Protein AF-A0A7X3BXW8-F1 (afdb_monomer_lite)

pLDDT: mean 79.14, std 17.48, range [38.62, 98.12]

Sequence (138 aa):
MNVQYDFKKIQYFTSSLVIFLAILFLCAPINSLRADSTTEPQTTLHKTITPISGQEDQYELSLDITSKLGTETQSEPLDVVLVADFSGSMEERDVWSYSSRRYISRIEALKHTLKGVNGRQGLIDTILSNSQNRLSIV

Radius of gyration: 32.97 Å; chains: 1; bounding box: 81×48×95 Å

Secondary structure (DSSP, 8-state):
------HHHHHHHHHHHHHHHHHHHHHS--------------EEEEEEEEE-TT-TT-EEEEEEEEE----TT-SS--EEEE-----GGGG---EEETTTTEEE-HHHHHHHHHH-STT---HHHHHHTSTT-EEEE-

Structure (mmCIF, N/CA/C/O backbone):
data_AF-A0A7X3BXW8-F1
#
_entry.id   AF-A0A7X3BXW8-F1
#
loop_
_atom_site.group_PDB
_atom_site.id
_atom_site.type_symbol
_atom_site.label_atom_id
_atom_site.label_alt_id
_atom_site.label_comp_id
_atom_site.label_asym_id
_atom_site.label_entity_id
_atom_site.label_seq_id
_atom_site.pdbx_PDB_ins_code
_atom_site.Cartn_x
_atom_site.Cartn_y
_atom_site.Cartn_z
_atom_site.occupancy
_atom_site.B_iso_or_equiv
_atom_site.auth_seq_id
_atom_site.auth_comp_id
_atom_site.auth_asym_id
_atom_site.auth_atom_id
_atom_site.pdbx_PDB_model_num
ATOM 1 N N . MET A 1 1 ? -58.807 41.028 -48.363 1.00 38.62 1 MET A N 1
ATOM 2 C CA . MET A 1 1 ? -58.682 39.556 -48.454 1.00 38.62 1 MET A CA 1
ATOM 3 C C . MET A 1 1 ? -58.761 39.011 -47.036 1.00 38.62 1 MET A C 1
ATOM 5 O O . MET A 1 1 ? -57.845 39.252 -46.264 1.00 38.62 1 MET A O 1
ATOM 9 N N . ASN A 1 2 ? -59.900 38.426 -46.654 1.00 40.53 2 ASN A N 1
ATOM 10 C CA . ASN A 1 2 ? -60.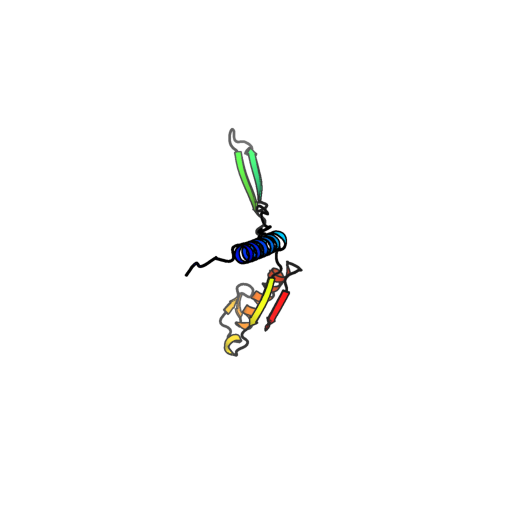145 37.955 -45.287 1.00 40.53 2 ASN A CA 1
ATOM 11 C C . ASN A 1 2 ? -59.346 36.673 -45.041 1.00 40.53 2 ASN A C 1
ATOM 13 O O . ASN A 1 2 ? -59.672 35.624 -45.594 1.00 40.53 2 ASN A O 1
ATOM 17 N N . VAL A 1 3 ? -58.299 36.764 -44.222 1.00 51.66 3 VAL A N 1
ATOM 18 C CA . VAL A 1 3 ? -57.568 35.597 -43.725 1.00 51.66 3 VAL A CA 1
ATOM 19 C C . VAL A 1 3 ? -58.425 34.980 -42.623 1.00 51.66 3 VAL A C 1
ATOM 21 O O . VAL A 1 3 ? -58.291 35.319 -41.449 1.00 51.66 3 VAL A O 1
ATOM 24 N N . GLN A 1 4 ? -59.358 34.104 -43.003 1.00 49.41 4 GLN A N 1
ATOM 25 C CA . GLN A 1 4 ? -59.916 33.146 -42.055 1.00 49.41 4 GLN A CA 1
ATOM 26 C C . GLN A 1 4 ? -58.781 32.200 -41.669 1.00 49.41 4 GLN A C 1
ATOM 28 O O . GLN A 1 4 ? -58.511 31.210 -42.346 1.00 49.41 4 GLN A O 1
ATOM 33 N N . TYR A 1 5 ? -58.064 32.561 -40.605 1.00 54.34 5 TYR A N 1
ATOM 34 C CA . TYR A 1 5 ? -57.176 31.644 -39.914 1.00 54.34 5 TYR A CA 1
ATOM 35 C C . TYR A 1 5 ? -57.998 30.413 -39.537 1.00 54.34 5 TYR A C 1
ATOM 37 O O . TYR A 1 5 ? -59.023 30.520 -38.866 1.00 54.34 5 TYR A O 1
ATOM 45 N N . ASP A 1 6 ? -57.574 29.250 -40.023 1.00 58.88 6 ASP A N 1
ATOM 46 C CA . ASP A 1 6 ? -58.204 27.967 -39.734 1.00 58.88 6 ASP A CA 1
ATOM 47 C C . ASP A 1 6 ? -57.901 27.600 -38.272 1.00 58.88 6 ASP A C 1
ATOM 49 O O . ASP A 1 6 ? -56.987 26.832 -37.960 1.00 58.88 6 ASP A O 1
ATOM 53 N N . PHE A 1 7 ? -58.639 28.229 -37.350 1.00 54.19 7 PHE A N 1
ATOM 54 C CA . PHE A 1 7 ? -58.529 28.036 -35.902 1.00 54.19 7 PHE A CA 1
ATOM 55 C C . PHE A 1 7 ? -58.618 26.555 -35.524 1.00 54.19 7 PHE A C 1
ATOM 57 O O . PHE A 1 7 ? -58.000 26.129 -34.551 1.00 54.19 7 PHE A O 1
ATOM 64 N N . LYS A 1 8 ? -59.313 25.750 -36.337 1.00 57.59 8 LYS A N 1
ATOM 65 C CA . LYS A 1 8 ? -59.464 24.310 -36.142 1.00 57.59 8 LYS A CA 1
ATOM 66 C C . LYS A 1 8 ? -58.138 23.565 -36.325 1.00 57.59 8 LYS A C 1
ATOM 68 O O . LYS A 1 8 ? -57.844 22.668 -35.539 1.00 57.59 8 LYS A O 1
ATOM 73 N N . LYS A 1 9 ? -57.302 23.968 -37.293 1.00 55.25 9 LYS A N 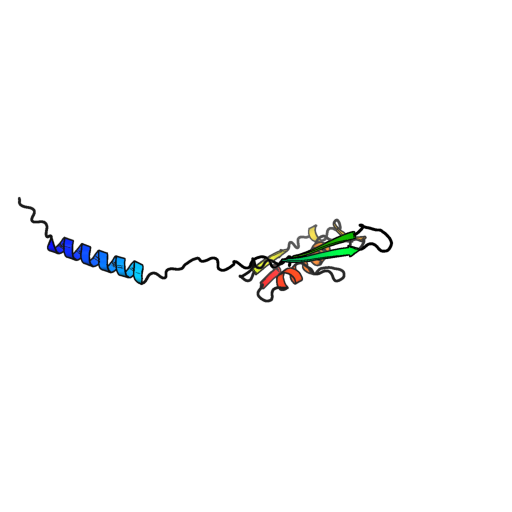1
ATOM 74 C CA . LYS A 1 9 ? -55.948 23.410 -37.488 1.00 55.25 9 LYS A CA 1
ATOM 75 C C . LYS A 1 9 ? -54.987 23.793 -36.369 1.00 55.25 9 LYS A C 1
ATOM 77 O O . LYS A 1 9 ? -54.237 22.936 -35.912 1.00 55.25 9 LYS A O 1
ATOM 82 N N . ILE A 1 10 ? -55.028 25.046 -35.911 1.00 59.00 10 ILE A N 1
ATOM 83 C CA . ILE A 1 10 ? -54.182 25.515 -34.801 1.00 59.00 10 ILE A CA 1
ATOM 84 C C . ILE A 1 10 ? -54.567 24.787 -33.509 1.00 59.00 10 ILE A C 1
ATOM 86 O O . ILE A 1 10 ? -53.689 24.309 -32.801 1.00 59.00 10 ILE A O 1
ATOM 90 N N . GLN A 1 11 ? -55.866 24.623 -33.248 1.00 58.75 11 GLN A N 1
ATOM 91 C CA . GLN A 1 11 ? -56.377 23.906 -32.079 1.00 58.75 11 GLN A CA 1
ATOM 92 C C . GLN A 1 11 ? -56.013 22.412 -32.091 1.00 58.75 11 GLN A C 1
ATOM 94 O O . GLN A 1 11 ? -55.701 21.846 -31.045 1.00 58.75 11 GLN A O 1
ATOM 99 N N . TYR A 1 12 ? -56.000 21.769 -33.264 1.00 59.75 12 TYR A N 1
ATOM 100 C CA . TYR A 1 12 ? -55.559 20.376 -33.392 1.00 59.75 12 TYR A CA 1
ATOM 101 C C . TYR A 1 12 ? -54.047 20.233 -33.162 1.00 59.75 12 TYR A C 1
ATOM 103 O O . TYR A 1 12 ? -53.606 19.311 -32.475 1.00 59.75 12 TYR A O 1
ATOM 111 N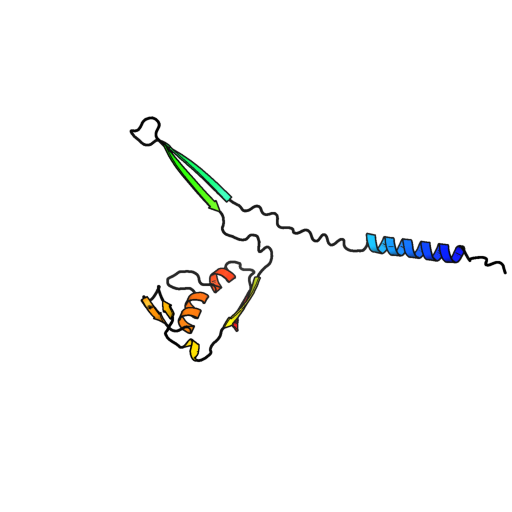 N . PHE A 1 13 ? -53.250 21.173 -33.684 1.00 60.06 13 PHE A N 1
ATOM 112 C CA . PHE A 1 13 ? -51.800 21.190 -33.483 1.00 60.06 13 PHE A CA 1
ATOM 113 C C . PHE A 1 13 ? -51.420 21.442 -32.023 1.00 60.06 13 PHE A C 1
ATOM 115 O O . PHE A 1 13 ? -50.567 20.739 -31.486 1.00 60.06 13 PHE A O 1
ATOM 122 N N . THR A 1 14 ? -52.067 22.403 -31.357 1.00 61.00 14 THR A N 1
ATOM 123 C CA . THR A 1 14 ? -51.802 22.686 -29.941 1.00 61.00 14 THR A CA 1
ATOM 124 C C . THR A 1 14 ? -52.262 21.539 -29.050 1.00 61.00 14 THR A C 1
ATOM 126 O O . THR A 1 14 ? -51.535 21.165 -28.135 1.00 61.00 14 THR A O 1
ATOM 129 N N . SER A 1 15 ? -53.404 20.911 -29.349 1.00 67.31 15 SER A N 1
ATOM 130 C CA . SER A 1 15 ? -53.870 19.728 -28.617 1.00 67.31 15 SER A CA 1
ATOM 131 C C . SER A 1 15 ? -52.905 18.547 -28.764 1.00 67.31 15 SER A C 1
ATOM 133 O O . SER A 1 15 ? -52.524 17.945 -27.760 1.00 67.31 15 SER A O 1
ATOM 135 N N . SER A 1 16 ? -52.434 18.267 -29.984 1.00 68.25 16 SER A N 1
ATOM 136 C CA . SER A 1 16 ? -51.462 17.197 -30.229 1.00 68.25 16 SER A CA 1
ATOM 137 C C . SER A 1 16 ? -50.113 17.474 -29.561 1.00 68.25 16 SER A C 1
ATOM 139 O O . SER A 1 16 ? -49.499 16.549 -29.033 1.00 68.25 16 SER A O 1
ATOM 141 N N . LEU A 1 17 ? -49.657 18.731 -29.555 1.00 75.81 17 LEU A N 1
ATOM 142 C CA . LEU A 1 17 ? -48.412 19.130 -28.898 1.00 75.81 17 LEU A CA 1
ATOM 143 C C . LEU A 1 17 ? -48.507 18.967 -27.376 1.00 75.81 17 LEU A C 1
ATOM 145 O O . LEU A 1 17 ? -47.586 18.435 -26.766 1.00 75.81 17 LEU A O 1
ATOM 149 N N . VAL A 1 18 ? -49.623 19.378 -26.764 1.00 76.81 18 VAL A N 1
ATOM 150 C CA . VAL A 1 18 ? -49.841 19.267 -25.311 1.00 76.81 18 VAL A CA 1
ATOM 151 C C . VAL A 1 18 ? -49.874 17.807 -24.868 1.00 76.81 18 VAL A C 1
ATOM 153 O O . VAL A 1 18 ? -49.255 17.463 -23.864 1.00 76.81 18 VAL A O 1
ATOM 156 N N . ILE A 1 19 ? -50.538 16.938 -25.634 1.00 77.81 19 ILE A N 1
ATOM 157 C CA . ILE A 1 19 ? -50.575 15.497 -25.350 1.00 77.81 19 ILE A CA 1
ATOM 158 C C . ILE A 1 19 ? -49.170 14.897 -25.467 1.00 77.81 19 ILE A C 1
ATOM 160 O O . ILE A 1 19 ? -48.746 14.149 -24.590 1.00 77.81 19 ILE A O 1
ATOM 164 N N . PHE A 1 20 ? -48.420 15.263 -26.508 1.00 75.94 20 PHE A N 1
ATOM 165 C CA . PHE A 1 20 ? -47.055 14.775 -26.698 1.00 75.94 20 PHE A CA 1
ATOM 166 C C . PHE A 1 20 ? -46.110 15.246 -25.581 1.00 75.94 20 PHE A C 1
ATOM 168 O O . PHE A 1 20 ? -45.315 14.460 -25.066 1.00 75.94 20 PHE A O 1
ATOM 175 N N . LEU A 1 21 ? -46.241 16.503 -25.146 1.00 75.50 21 LEU A N 1
ATOM 176 C CA . LEU A 1 21 ? -45.470 17.056 -24.032 1.00 75.50 21 LEU A CA 1
ATOM 177 C C . LEU A 1 21 ? -45.825 16.366 -22.705 1.00 75.50 21 LEU A C 1
ATOM 179 O O . LEU A 1 21 ? -44.935 16.046 -21.922 1.00 75.50 21 LEU A O 1
ATOM 183 N N . ALA A 1 22 ? -47.110 16.087 -22.466 1.00 75.56 22 ALA A N 1
ATOM 184 C CA . ALA A 1 22 ? -47.565 15.376 -21.273 1.00 75.56 22 ALA A CA 1
ATOM 185 C C . ALA A 1 22 ? -47.019 13.940 -21.216 1.00 75.56 22 ALA A C 1
ATOM 187 O O . ALA A 1 22 ? -46.576 13.502 -20.157 1.00 75.56 22 ALA A O 1
ATOM 188 N N . ILE A 1 23 ? -46.983 13.234 -22.352 1.00 75.69 23 ILE A N 1
ATOM 189 C CA . ILE A 1 23 ? -46.380 11.895 -22.448 1.00 75.69 23 ILE A CA 1
ATOM 190 C C . ILE A 1 23 ? -44.872 11.963 -22.178 1.00 75.69 23 ILE A C 1
ATOM 192 O O . ILE A 1 23 ? -44.356 11.124 -21.449 1.00 75.69 23 ILE A O 1
ATOM 196 N N . LEU A 1 24 ? -44.165 12.978 -22.685 1.00 68.31 24 LEU A N 1
ATOM 197 C CA . LEU A 1 24 ? -42.743 13.174 -22.382 1.00 68.31 24 LEU A CA 1
ATOM 198 C C . LEU A 1 24 ? -42.488 13.378 -20.881 1.00 68.31 24 LEU A C 1
ATOM 200 O O . LEU A 1 24 ? -41.547 12.794 -20.361 1.00 68.31 24 LEU A O 1
ATOM 204 N N . PHE A 1 25 ? -43.327 14.132 -20.166 1.00 63.25 25 PHE A N 1
ATOM 205 C CA . PHE A 1 25 ? -43.168 14.319 -18.715 1.00 63.25 25 PHE A CA 1
ATOM 206 C C . PHE A 1 25 ? -43.609 13.108 -17.875 1.00 63.25 25 PHE A C 1
ATOM 208 O O . PHE A 1 25 ? -43.045 12.886 -16.807 1.00 63.25 25 PHE A O 1
ATOM 215 N N . LEU A 1 26 ? -44.594 12.327 -18.334 1.00 64.94 26 LEU A N 1
ATOM 216 C CA . LEU A 1 26 ? -45.100 11.143 -17.621 1.00 64.94 26 LEU A CA 1
ATOM 217 C C . LEU A 1 26 ? -44.290 9.868 -17.902 1.00 64.94 26 LEU A C 1
ATOM 219 O O . LEU A 1 26 ? -44.247 8.980 -17.054 1.00 64.94 26 LEU A O 1
ATOM 223 N N . CYS A 1 27 ? -43.674 9.760 -19.082 1.00 59.41 27 CYS A N 1
ATOM 224 C CA . CYS A 1 27 ? -42.921 8.580 -19.515 1.00 59.41 27 CYS A CA 1
ATOM 225 C C . CYS A 1 27 ? -41.406 8.795 -19.549 1.00 59.41 27 CYS A C 1
ATOM 227 O O . CYS A 1 27 ? -40.677 7.822 -19.746 1.00 59.41 27 CYS A O 1
ATOM 229 N N . ALA A 1 28 ? -40.905 10.022 -19.360 1.00 59.97 28 ALA A N 1
ATOM 230 C CA . ALA A 1 28 ? -39.484 10.194 -19.099 1.00 59.97 28 ALA A CA 1
ATOM 231 C C . ALA A 1 28 ? -39.164 9.544 -17.747 1.00 59.97 28 ALA A C 1
ATOM 233 O O . ALA A 1 28 ? -39.786 9.901 -16.742 1.00 59.97 28 ALA A O 1
ATOM 234 N N . PRO A 1 29 ? -38.203 8.607 -17.683 1.00 58.00 29 PRO A N 1
ATOM 235 C CA . PRO A 1 29 ? -37.693 8.161 -16.404 1.00 58.00 29 PRO A CA 1
ATOM 236 C C . PRO A 1 29 ? -37.112 9.394 -15.716 1.00 58.00 29 PRO A C 1
ATOM 238 O O . PRO A 1 29 ? -36.135 9.984 -16.186 1.00 58.00 29 PRO A O 1
ATOM 241 N N . ILE A 1 30 ? -37.743 9.822 -14.623 1.00 59.88 30 ILE A N 1
ATOM 242 C CA . ILE A 1 30 ? -37.156 10.803 -13.718 1.00 59.88 30 ILE A CA 1
ATOM 243 C C . ILE A 1 30 ? -36.002 10.066 -13.047 1.00 59.88 30 ILE A C 1
ATOM 245 O O . ILE A 1 30 ? -36.142 9.513 -11.958 1.00 59.88 30 ILE A O 1
ATOM 249 N N . ASN A 1 31 ? -34.865 9.996 -13.736 1.00 47.97 31 ASN A N 1
ATOM 250 C CA . ASN A 1 31 ? -33.616 9.565 -13.144 1.00 47.97 31 ASN A CA 1
ATOM 251 C C . ASN A 1 31 ? -33.243 10.658 -12.147 1.00 47.97 31 ASN A C 1
ATOM 253 O O . ASN A 1 31 ? -32.583 11.643 -12.478 1.00 47.97 31 ASN A O 1
ATOM 257 N N . SER A 1 32 ? -33.744 10.519 -10.923 1.00 50.91 32 SER A N 1
ATOM 258 C CA . SER A 1 32 ? -33.177 11.209 -9.785 1.00 50.91 32 SER A CA 1
ATOM 259 C C . SER A 1 32 ? -31.735 10.728 -9.701 1.00 50.91 32 SER A C 1
ATOM 261 O O . SER A 1 32 ? -31.476 9.599 -9.296 1.00 50.91 32 SER A O 1
ATOM 263 N N . LEU A 1 33 ? -30.791 11.566 -10.131 1.00 48.78 33 LEU A N 1
ATOM 264 C CA . LEU A 1 33 ? -29.391 11.427 -9.746 1.00 48.78 33 LEU A CA 1
ATOM 265 C C . LEU A 1 33 ? -29.311 11.780 -8.260 1.00 48.78 33 LEU A C 1
ATOM 267 O O . LEU A 1 33 ? -28.861 12.856 -7.869 1.00 48.78 33 LEU A O 1
ATOM 271 N N . ARG A 1 34 ? -29.861 10.901 -7.425 1.00 51.09 34 ARG A N 1
ATOM 272 C CA . ARG A 1 34 ? -29.658 10.937 -5.991 1.00 51.09 34 ARG A CA 1
ATOM 273 C C . ARG A 1 34 ? -28.306 10.286 -5.763 1.00 51.09 34 ARG A C 1
ATOM 275 O O . ARG A 1 34 ? -28.124 9.114 -6.067 1.00 51.09 34 ARG A O 1
ATOM 282 N N . ALA A 1 35 ? -27.352 11.065 -5.272 1.00 47.53 35 ALA A N 1
ATOM 283 C CA . ALA A 1 35 ? -26.159 10.503 -4.668 1.00 47.53 35 ALA A CA 1
ATOM 284 C C . ALA A 1 35 ? -26.604 9.761 -3.398 1.00 47.53 35 ALA A C 1
ATOM 286 O O . ALA A 1 35 ? -26.768 10.369 -2.340 1.00 47.53 35 ALA A O 1
ATOM 287 N N . ASP A 1 36 ? -26.890 8.466 -3.520 1.00 54.78 36 ASP A N 1
ATOM 288 C CA . ASP A 1 36 ? -27.113 7.578 -2.380 1.00 54.78 36 ASP A CA 1
ATOM 289 C C . ASP A 1 36 ? -25.756 7.253 -1.746 1.00 54.78 36 ASP A C 1
ATOM 291 O O . ASP A 1 36 ? -25.176 6.193 -1.950 1.00 54.78 36 ASP A O 1
ATOM 295 N N . SER A 1 37 ? -25.210 8.202 -0.990 1.00 52.44 37 SER A N 1
ATOM 296 C CA . SER A 1 37 ? -24.135 7.913 -0.038 1.00 52.44 37 SER A CA 1
ATOM 297 C C . SER A 1 37 ? -24.089 8.996 1.035 1.00 52.44 37 SER A C 1
ATOM 299 O O . SER A 1 37 ? -23.263 9.908 1.006 1.00 52.44 37 SER A O 1
ATOM 301 N N . THR A 1 38 ? -25.005 8.916 1.995 1.00 54.50 38 THR A N 1
ATOM 302 C CA . THR A 1 38 ? -24.875 9.614 3.280 1.00 54.50 38 THR A CA 1
ATOM 303 C C . THR A 1 38 ? -24.543 8.608 4.377 1.00 54.50 38 THR A C 1
ATOM 305 O O . THR A 1 38 ? -25.218 8.574 5.406 1.00 54.50 38 THR A O 1
ATOM 308 N N . THR A 1 39 ? -23.547 7.743 4.173 1.00 57.34 39 THR A N 1
ATOM 309 C CA . THR A 1 39 ? -22.954 7.042 5.311 1.00 57.34 39 THR A CA 1
ATOM 310 C C . THR A 1 39 ? -22.068 8.029 6.051 1.00 57.34 39 THR A C 1
ATOM 312 O O . THR A 1 39 ? -20.978 8.392 5.615 1.00 57.34 39 THR A O 1
ATOM 315 N N . GLU A 1 40 ? -22.600 8.547 7.159 1.00 57.25 40 GLU A N 1
ATOM 316 C CA . GLU A 1 40 ? -21.819 9.361 8.079 1.00 57.25 40 GLU A CA 1
ATOM 317 C C . GLU A 1 40 ? -20.594 8.556 8.539 1.00 57.25 40 GLU A C 1
ATOM 319 O O . GLU A 1 40 ? -20.718 7.364 8.845 1.00 57.25 40 GLU A O 1
ATOM 324 N N . PRO A 1 41 ? -19.402 9.173 8.580 1.00 55.56 41 PRO A N 1
ATOM 325 C CA . PRO A 1 41 ? -18.185 8.476 8.961 1.00 55.56 41 PRO A CA 1
ATOM 326 C C . PRO A 1 41 ? -18.344 7.892 10.366 1.00 55.56 41 PRO A C 1
ATOM 328 O O . PRO A 1 41 ? -18.485 8.623 11.349 1.00 55.56 41 PRO A O 1
ATOM 331 N N . GLN A 1 42 ? -18.307 6.561 10.470 1.00 60.12 42 GLN A N 1
ATOM 332 C CA . GLN A 1 42 ? -18.399 5.888 11.759 1.00 60.12 42 GLN A CA 1
ATOM 333 C C . GLN A 1 42 ? -17.147 6.186 12.584 1.00 60.12 42 GLN A C 1
ATOM 335 O O . GLN A 1 42 ? -16.074 5.618 12.367 1.00 60.12 42 GLN A O 1
ATOM 340 N N . THR A 1 43 ? -17.310 7.097 13.538 1.00 66.88 43 THR A N 1
ATOM 341 C CA . THR A 1 43 ? -16.278 7.491 14.491 1.00 66.88 43 THR A CA 1
ATOM 342 C C . THR A 1 43 ? -16.702 7.006 15.864 1.00 66.88 43 THR A C 1
ATOM 344 O O . THR A 1 43 ? -17.769 7.373 16.355 1.00 66.88 43 THR A O 1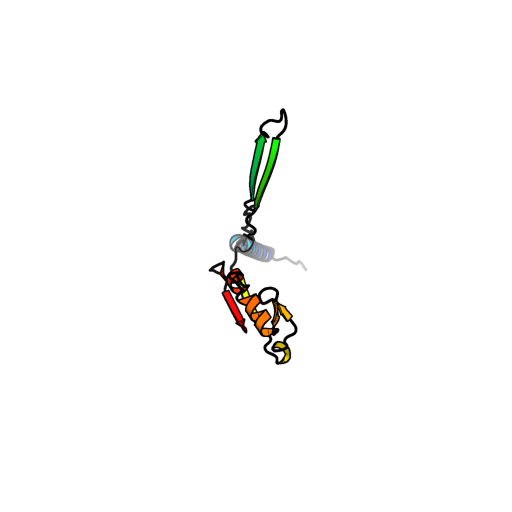
ATOM 347 N N . THR A 1 44 ? -15.879 6.181 16.501 1.00 79.94 44 THR A N 1
ATOM 348 C CA . THR A 1 44 ? -16.085 5.803 17.900 1.00 79.94 44 THR A CA 1
ATOM 349 C C . THR A 1 44 ? -15.200 6.676 18.777 1.00 79.94 44 THR A C 1
ATOM 351 O O . THR A 1 44 ? -13.979 6.704 18.610 1.00 79.94 44 THR A O 1
ATOM 354 N N . LEU A 1 45 ? -15.839 7.390 19.699 1.00 85.00 45 LEU A N 1
ATOM 355 C CA . LEU A 1 45 ? -15.211 8.245 20.699 1.00 85.00 45 LEU A CA 1
ATOM 356 C C . LEU A 1 45 ? -15.283 7.545 22.054 1.00 85.00 45 LEU A C 1
ATOM 358 O O . LEU A 1 45 ? -16.376 7.217 22.518 1.00 85.00 45 LEU A O 1
ATOM 362 N N . HIS A 1 46 ? -14.137 7.347 22.696 1.00 88.12 46 HIS A N 1
ATOM 363 C CA . HIS A 1 46 ? -14.069 6.852 24.065 1.00 88.12 46 HIS A CA 1
ATOM 364 C C . HIS A 1 46 ? -13.316 7.860 24.928 1.00 88.12 46 HIS A C 1
ATOM 366 O O . HIS A 1 46 ? -12.193 8.243 24.619 1.00 88.12 46 HIS A O 1
ATOM 372 N N . LYS A 1 47 ? -13.964 8.341 25.989 1.00 92.56 47 LYS A N 1
ATOM 373 C CA . LYS A 1 47 ? -13.396 9.318 26.915 1.00 92.56 47 LYS A CA 1
ATOM 374 C C . LYS A 1 47 ? -13.400 8.720 28.311 1.00 92.56 47 LYS A C 1
ATOM 376 O O . LYS A 1 47 ? -14.465 8.349 28.803 1.00 92.56 47 LYS A O 1
ATOM 381 N N . THR A 1 48 ? -12.239 8.708 28.949 1.00 92.31 48 THR A N 1
ATOM 382 C CA . THR A 1 48 ? -12.050 8.121 30.278 1.00 92.31 48 THR A CA 1
ATOM 383 C C . THR A 1 48 ? -11.440 9.147 31.215 1.00 92.31 48 THR A C 1
ATOM 385 O O . THR A 1 48 ? -10.611 9.959 30.806 1.00 92.31 48 THR A O 1
ATOM 388 N N . ILE A 1 49 ? -11.881 9.120 32.470 1.00 91.81 49 ILE A N 1
ATOM 389 C CA . ILE A 1 49 ? -11.291 9.879 33.566 1.00 91.81 49 ILE A CA 1
ATOM 390 C C . ILE A 1 49 ? -10.891 8.898 34.667 1.00 91.81 49 ILE A C 1
ATOM 392 O O . ILE A 1 49 ? -11.728 8.130 35.144 1.00 91.81 49 ILE A O 1
ATOM 396 N N . THR A 1 50 ? -9.620 8.914 35.054 1.00 92.38 50 THR A N 1
ATOM 397 C CA . THR A 1 50 ? -9.059 7.973 36.029 1.00 92.38 50 THR A CA 1
ATOM 398 C C . THR A 1 50 ? -8.455 8.758 37.190 1.00 92.38 50 THR A C 1
ATOM 400 O O . THR A 1 50 ? -7.587 9.592 36.949 1.00 92.38 50 THR A O 1
ATOM 403 N N . PRO A 1 51 ? -8.886 8.552 38.448 1.00 90.25 51 PRO A N 1
ATOM 404 C CA . PRO A 1 51 ? -8.281 9.235 39.589 1.00 90.25 51 PRO A CA 1
ATOM 405 C C . PRO A 1 51 ? -6.826 8.794 39.767 1.00 90.25 51 PRO A C 1
ATOM 407 O O . PRO A 1 51 ? -6.516 7.602 39.679 1.00 90.25 51 PRO A O 1
ATOM 410 N N . ILE A 1 52 ? -5.935 9.743 40.050 1.00 89.12 52 ILE A N 1
ATOM 411 C CA . ILE A 1 52 ? -4.529 9.432 40.309 1.00 89.12 52 ILE A CA 1
ATOM 412 C C . ILE A 1 52 ? -4.386 9.037 41.780 1.00 89.12 52 ILE A C 1
ATOM 414 O O . ILE A 1 52 ? -4.638 9.820 42.695 1.00 89.12 52 ILE A O 1
ATOM 418 N N . SER A 1 53 ? -4.002 7.782 42.016 1.00 87.81 53 SER A N 1
ATOM 419 C CA . SER A 1 53 ? -3.898 7.224 43.365 1.00 87.81 53 SER A CA 1
ATOM 420 C C . SER A 1 53 ? -2.941 8.038 44.240 1.00 87.81 53 SER A C 1
ATOM 422 O O . SER A 1 53 ? -1.762 8.178 43.922 1.00 87.81 53 SER A O 1
ATOM 424 N N . GLY A 1 54 ? -3.435 8.507 45.388 1.00 86.31 54 GLY A N 1
ATOM 425 C CA . GLY A 1 54 ? -2.650 9.259 46.370 1.00 86.31 54 GLY A CA 1
ATOM 426 C C . GLY A 1 54 ? -2.615 10.773 46.150 1.00 86.31 54 GLY A C 1
ATOM 427 O O . GLY A 1 54 ? -1.898 11.455 46.879 1.00 86.31 54 GLY A O 1
ATOM 428 N N . GLN A 1 55 ? -3.375 11.307 45.188 1.00 86.19 55 GLN A N 1
ATOM 429 C CA . GLN A 1 55 ? -3.482 12.744 44.941 1.00 86.19 55 GLN A CA 1
ATOM 430 C C . GLN A 1 55 ? -4.950 13.175 44.972 1.00 86.19 55 GLN A C 1
ATOM 432 O O . GLN A 1 55 ? -5.775 12.696 44.198 1.00 86.19 55 GLN A O 1
ATOM 437 N N . GLU A 1 56 ? -5.274 14.069 45.904 1.00 88.25 56 GLU A N 1
ATOM 438 C CA . GLU A 1 56 ? -6.606 14.658 46.018 1.00 88.25 56 GLU A CA 1
ATOM 439 C C . GLU A 1 56 ? -6.849 15.593 44.823 1.00 88.25 56 GLU A C 1
ATOM 441 O O . GLU A 1 56 ? -5.946 16.316 44.396 1.00 88.25 56 GLU A O 1
ATOM 446 N N . ASP A 1 57 ? -8.045 15.523 44.243 1.00 87.25 57 ASP A N 1
ATOM 447 C CA 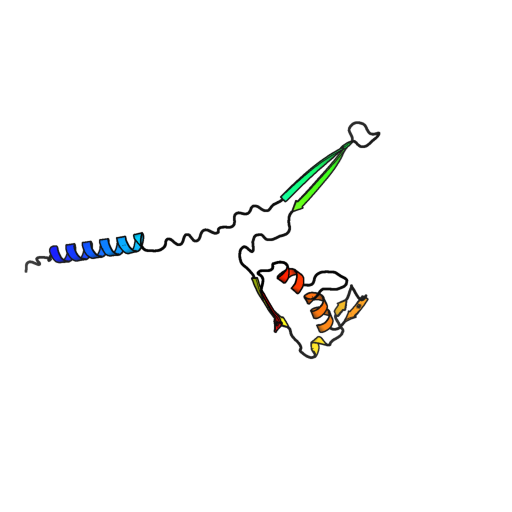. ASP A 1 57 ? -8.468 16.323 43.088 1.00 87.25 57 ASP A CA 1
ATOM 448 C C . ASP A 1 57 ? -7.598 16.215 41.814 1.00 87.25 57 ASP A C 1
ATOM 450 O O . ASP A 1 57 ? -7.677 17.078 40.936 1.00 87.25 57 ASP A O 1
ATOM 454 N N . GLN A 1 58 ? -6.812 15.142 41.648 1.00 88.00 58 GLN A N 1
ATOM 455 C CA . GLN A 1 58 ? -6.057 14.884 40.414 1.00 88.00 58 GLN A CA 1
ATOM 456 C C . GLN A 1 58 ? -6.569 13.661 39.648 1.00 88.00 58 GLN A C 1
ATOM 458 O O . GLN A 1 58 ? -6.778 12.580 40.201 1.00 88.00 58 GLN A O 1
ATOM 463 N N . TYR A 1 59 ? -6.743 13.842 38.337 1.00 92.62 59 TYR A N 1
ATOM 464 C CA . TYR A 1 59 ? -7.294 12.841 37.432 1.00 92.62 59 TYR A CA 1
ATOM 465 C C . TYR A 1 59 ? -6.516 12.817 36.115 1.00 92.62 59 TYR A C 1
ATOM 467 O O . TYR A 1 59 ? -6.156 13.860 35.570 1.00 92.62 59 TYR A O 1
ATOM 475 N N . GLU A 1 60 ? -6.310 11.624 35.576 1.00 88.31 60 GLU A N 1
ATOM 476 C CA . GLU A 1 60 ? -5.870 11.407 34.206 1.00 88.31 60 GLU A CA 1
ATOM 477 C C . GLU A 1 60 ? -7.081 11.433 33.270 1.00 88.31 60 GLU A C 1
ATOM 479 O O . GLU A 1 60 ? -8.091 10.774 33.520 1.00 88.31 60 GLU A O 1
ATOM 484 N N . LEU A 1 61 ? -6.982 12.210 32.192 1.00 92.19 61 LEU A N 1
ATOM 485 C CA . LEU A 1 61 ? -8.007 12.320 31.162 1.00 92.19 61 LEU A CA 1
ATOM 486 C C . LEU A 1 61 ? -7.497 11.681 29.872 1.00 92.19 61 LEU A C 1
ATOM 488 O O . LEU A 1 61 ? -6.530 12.167 29.286 1.00 92.19 61 LEU A O 1
ATOM 492 N N . SER A 1 62 ? -8.185 10.649 29.395 1.00 86.50 62 SER A N 1
ATOM 493 C CA . SER A 1 62 ? -7.869 9.974 28.133 1.00 86.50 62 SER A CA 1
ATOM 494 C C . SER A 1 62 ? -8.997 10.186 27.124 1.00 86.50 62 SER A C 1
ATOM 496 O O . SER A 1 62 ? -10.179 10.138 27.476 1.00 86.50 62 SER A O 1
ATOM 498 N N . LEU A 1 63 ? -8.635 10.437 25.865 1.00 87.81 63 LEU A N 1
ATOM 499 C CA . LEU A 1 63 ? -9.559 10.529 24.738 1.00 87.81 63 LEU A CA 1
ATOM 500 C C . LEU A 1 63 ? -9.032 9.660 23.599 1.00 87.81 63 LEU A C 1
ATOM 502 O O . LEU A 1 63 ? -8.062 10.026 22.937 1.00 87.81 63 LEU A O 1
ATOM 506 N N . ASP A 1 64 ? -9.720 8.556 23.348 1.00 85.75 64 ASP A N 1
ATOM 507 C CA . ASP A 1 64 ? -9.449 7.670 22.229 1.00 85.75 64 ASP A CA 1
ATOM 508 C C . ASP A 1 64 ? -10.452 7.953 21.111 1.00 85.75 64 ASP A C 1
ATOM 510 O O . ASP A 1 64 ? -11.670 7.817 21.272 1.00 85.75 64 ASP A O 1
ATOM 514 N N . ILE A 1 65 ? -9.933 8.357 19.953 1.00 81.31 65 ILE A N 1
ATOM 515 C CA . ILE A 1 65 ? -10.717 8.555 18.735 1.00 81.31 65 ILE A CA 1
ATOM 516 C C . ILE A 1 65 ? -10.324 7.449 17.768 1.00 81.31 65 ILE A C 1
ATOM 518 O O . ILE A 1 65 ? -9.242 7.479 17.185 1.00 81.31 65 ILE A O 1
ATOM 522 N N . THR A 1 66 ? -11.212 6.476 17.580 1.00 76.44 66 THR A N 1
ATOM 523 C CA . THR A 1 66 ? -11.056 5.488 16.511 1.00 76.44 66 THR A CA 1
ATOM 524 C C . THR A 1 66 ? -11.989 5.874 15.376 1.00 76.44 66 THR A C 1
ATOM 526 O O . THR A 1 66 ? -13.209 5.752 15.475 1.00 76.44 66 THR A O 1
ATOM 529 N N . SER A 1 67 ? -11.404 6.379 14.297 1.00 63.31 67 SER A N 1
ATOM 530 C CA . SER A 1 67 ? -12.091 6.534 13.021 1.00 63.31 67 SER A CA 1
ATOM 531 C C . SER A 1 67 ? -11.725 5.341 12.152 1.00 63.31 67 SER A C 1
ATOM 533 O O . SER A 1 67 ? -10.549 4.974 12.065 1.00 63.31 67 SER A O 1
ATOM 535 N N . LYS A 1 68 ? -12.708 4.726 11.492 1.00 63.94 68 LYS A N 1
ATOM 536 C CA . LYS A 1 68 ? -12.383 3.881 10.345 1.00 63.94 68 LYS A CA 1
ATOM 537 C C . LYS A 1 68 ? -11.820 4.815 9.277 1.00 63.94 68 LYS A C 1
ATOM 539 O O . LYS A 1 68 ? -12.576 5.514 8.609 1.00 63.94 68 LYS A O 1
ATOM 544 N N . LEU A 1 69 ? -10.496 4.839 9.118 1.00 51.84 69 LEU A N 1
ATOM 545 C CA . LEU A 1 69 ? -9.876 5.426 7.934 1.00 51.84 69 LEU A CA 1
ATOM 546 C C . LEU A 1 69 ? -10.181 4.484 6.766 1.00 51.84 69 LEU A C 1
ATOM 548 O O . LEU A 1 69 ? -9.419 3.585 6.430 1.00 51.84 69 LEU A O 1
ATOM 552 N N . GLY A 1 70 ? -11.390 4.631 6.254 1.00 46.31 70 GLY A N 1
ATOM 553 C CA . GLY A 1 70 ? -12.006 3.745 5.296 1.00 46.31 70 GLY A CA 1
ATOM 554 C C . GLY A 1 70 ? -13.137 4.521 4.670 1.00 46.31 70 GLY A C 1
ATOM 555 O O . GLY A 1 70 ? -14.233 4.613 5.208 1.00 46.31 70 GLY A O 1
ATOM 556 N N . THR A 1 71 ? -12.797 5.134 3.554 1.00 47.34 71 THR A N 1
ATOM 557 C CA . THR A 1 71 ? -13.680 5.442 2.444 1.00 47.34 71 THR A CA 1
ATOM 558 C C . THR A 1 71 ? -14.843 4.444 2.326 1.00 47.34 71 THR A C 1
ATOM 560 O O . THR A 1 71 ? -14.754 3.482 1.573 1.00 47.34 71 THR A O 1
ATOM 563 N N . GLU A 1 72 ? -15.987 4.733 2.940 1.00 48.69 72 GLU A N 1
ATOM 564 C CA . GLU A 1 72 ? -17.269 4.452 2.279 1.00 48.69 72 GLU A CA 1
ATOM 565 C C . GLU A 1 72 ? -17.562 5.515 1.199 1.00 48.69 72 GLU A C 1
ATOM 567 O O . GLU A 1 72 ? -18.702 5.823 0.886 1.00 48.69 72 GLU A O 1
ATOM 572 N N . THR A 1 73 ? -16.525 6.108 0.599 1.00 49.66 73 THR A N 1
ATOM 573 C CA . THR A 1 73 ? -16.645 6.853 -0.660 1.00 49.66 73 THR A CA 1
ATOM 574 C C . THR A 1 73 ? -16.535 5.949 -1.887 1.00 49.66 73 THR A C 1
ATOM 576 O O . THR A 1 73 ? -16.805 6.415 -2.988 1.00 49.66 73 THR A O 1
ATOM 579 N N . GLN A 1 74 ? -16.172 4.670 -1.738 1.00 52.53 74 GLN A N 1
ATOM 580 C CA . GLN A 1 74 ? -16.277 3.683 -2.818 1.00 52.53 74 GLN A CA 1
ATOM 581 C C . GLN A 1 74 ? -17.555 2.863 -2.636 1.00 52.53 74 GLN A C 1
ATOM 583 O O . GLN A 1 74 ? -17.510 1.722 -2.184 1.00 52.53 74 GLN A O 1
ATOM 588 N N . SER A 1 75 ? -18.705 3.453 -2.977 1.00 54.69 75 SER A N 1
ATOM 589 C CA . SER A 1 75 ? -19.902 2.644 -3.245 1.00 54.69 75 SER A CA 1
ATOM 590 C C . SER A 1 75 ? -19.729 1.816 -4.525 1.00 54.69 75 SER A C 1
ATOM 592 O O . SER A 1 75 ? -20.358 0.770 -4.669 1.00 54.69 75 SER A O 1
ATOM 594 N N . GLU A 1 76 ? -18.842 2.255 -5.426 1.00 72.12 76 GLU A N 1
ATOM 595 C CA . GLU A 1 76 ? -18.550 1.590 -6.690 1.00 72.12 76 GLU A CA 1
ATOM 596 C C . GLU A 1 76 ? -17.165 0.918 -6.700 1.00 72.12 76 GLU A C 1
ATOM 598 O O . GLU A 1 76 ? -16.198 1.481 -6.172 1.00 72.12 76 GLU A O 1
ATOM 603 N N . PRO A 1 77 ? -17.049 -0.278 -7.309 1.00 83.62 77 PRO A N 1
ATOM 604 C CA . PRO A 1 77 ? -15.776 -0.972 -7.465 1.00 83.62 77 PRO A CA 1
ATOM 605 C C . PRO A 1 77 ? -14.759 -0.180 -8.296 1.00 83.62 77 PRO A C 1
ATOM 607 O O . PRO A 1 77 ? -15.109 0.437 -9.301 1.00 83.62 77 PRO A O 1
ATOM 610 N N . LEU A 1 78 ? -13.481 -0.245 -7.915 1.00 87.50 78 LEU A N 1
ATOM 611 C CA . LEU A 1 78 ? -12.387 0.406 -8.635 1.00 87.50 78 LEU A CA 1
ATOM 612 C C . LEU A 1 78 ? -11.761 -0.526 -9.683 1.00 87.50 78 LEU A C 1
ATOM 614 O O . LEU A 1 78 ? -11.323 -1.631 -9.360 1.00 87.50 78 LEU A O 1
ATOM 618 N N . ASP A 1 79 ? -11.618 -0.020 -10.907 1.00 93.19 79 ASP A N 1
ATOM 619 C CA . ASP A 1 79 ? -10.822 -0.640 -11.968 1.00 93.19 79 ASP A CA 1
ATOM 620 C C . ASP A 1 79 ? -9.467 0.062 -12.090 1.00 93.19 79 ASP A C 1
ATOM 622 O O . ASP A 1 79 ? -9.383 1.212 -12.524 1.00 93.19 79 ASP A O 1
ATOM 626 N N . VAL A 1 80 ? -8.388 -0.625 -11.712 1.00 93.38 80 VAL A N 1
ATOM 627 C CA . VAL A 1 80 ? -7.026 -0.075 -11.740 1.00 93.38 80 VAL A CA 1
ATOM 628 C C . VAL A 1 80 ? -6.211 -0.714 -12.857 1.00 93.38 80 VAL A C 1
ATOM 630 O O . VAL A 1 80 ? -6.102 -1.937 -12.935 1.00 93.38 80 VAL A O 1
ATOM 633 N N . VAL A 1 81 ? -5.561 0.115 -13.676 1.00 95.94 81 VAL A N 1
ATOM 634 C CA . VAL A 1 81 ? -4.515 -0.318 -14.612 1.00 95.94 81 VAL A CA 1
ATOM 635 C C . VAL A 1 81 ? -3.191 0.292 -14.176 1.00 95.94 81 VAL A C 1
ATOM 637 O O . VAL A 1 81 ? -3.022 1.510 -14.195 1.00 95.94 81 VAL A O 1
ATOM 640 N N . LEU A 1 82 ? -2.252 -0.557 -13.774 1.00 95.12 82 LEU A N 1
ATOM 641 C CA . LEU A 1 82 ? -0.881 -0.151 -13.491 1.00 95.12 82 LEU A CA 1
ATOM 642 C C . LEU A 1 82 ? -0.055 -0.310 -14.760 1.00 95.12 82 LEU A C 1
ATOM 644 O O . LEU A 1 82 ? -0.013 -1.397 -15.323 1.00 95.12 82 LEU A O 1
ATOM 648 N N . VAL A 1 83 ? 0.604 0.761 -15.187 1.00 95.94 83 VAL A N 1
ATOM 649 C CA . VAL A 1 83 ? 1.554 0.728 -16.301 1.00 95.94 83 VAL A CA 1
ATOM 650 C C . VAL A 1 83 ? 2.948 0.853 -15.710 1.00 95.94 83 VAL A C 1
ATOM 652 O O . VAL A 1 83 ? 3.269 1.871 -15.089 1.00 95.94 83 VAL A O 1
ATOM 655 N 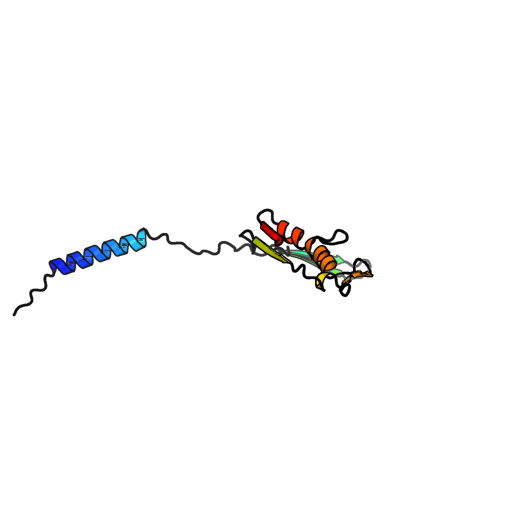N . ALA A 1 84 ? 3.747 -0.198 -15.841 1.00 93.44 84 ALA A N 1
ATOM 656 C CA . ALA A 1 84 ? 5.094 -0.259 -15.300 1.00 93.44 84 ALA A CA 1
ATOM 657 C C . ALA A 1 84 ? 6.129 -0.021 -16.403 1.00 93.44 84 ALA A C 1
ATOM 659 O O . ALA A 1 84 ? 6.089 -0.632 -17.467 1.00 93.44 84 ALA A O 1
ATOM 660 N N . ASP A 1 85 ? 7.097 0.854 -16.130 1.00 94.62 85 ASP A N 1
ATOM 661 C CA . ASP A 1 85 ? 8.285 0.956 -16.971 1.00 94.62 85 ASP A CA 1
ATOM 662 C C . ASP A 1 85 ? 9.245 -0.206 -16.658 1.00 94.62 85 ASP A C 1
ATOM 664 O O . ASP A 1 85 ? 9.550 -0.483 -15.494 1.00 94.62 85 ASP A O 1
ATOM 668 N N . PHE A 1 86 ? 9.735 -0.863 -17.709 1.00 95.06 86 PHE A N 1
ATOM 669 C CA . PHE A 1 86 ? 10.761 -1.911 -17.660 1.00 95.06 86 PHE A CA 1
ATOM 670 C C . PHE A 1 86 ? 11.990 -1.552 -18.512 1.00 95.06 86 PHE A C 1
ATOM 672 O O . PHE A 1 86 ? 12.741 -2.431 -18.940 1.00 95.06 86 PHE A O 1
ATOM 679 N N . SER A 1 87 ? 12.198 -0.261 -18.788 1.00 97.06 87 SER A N 1
ATOM 680 C CA . SER A 1 87 ? 13.389 0.252 -19.464 1.00 97.06 87 SER A CA 1
ATOM 681 C C . SER A 1 87 ? 14.679 -0.123 -18.723 1.00 97.06 87 SER A C 1
ATOM 683 O O . SER A 1 87 ? 14.684 -0.372 -17.519 1.00 97.06 87 SER A O 1
ATOM 685 N N . GLY A 1 88 ? 15.816 -0.112 -19.427 1.00 97.62 88 GLY A N 1
ATOM 686 C CA . GLY A 1 88 ? 17.112 -0.495 -18.846 1.00 97.62 88 GLY A CA 1
ATOM 687 C C . GLY A 1 88 ? 17.521 0.322 -17.611 1.00 97.62 88 GLY A C 1
ATOM 688 O O . GLY A 1 88 ? 18.179 -0.209 -16.721 1.00 97.62 88 GLY A O 1
ATOM 689 N N . SER A 1 89 ? 17.077 1.579 -17.505 1.00 97.25 89 SER A N 1
ATOM 690 C CA . SER A 1 89 ? 17.332 2.421 -16.327 1.00 97.25 89 SER A CA 1
ATOM 691 C C . SER A 1 89 ? 16.680 1.890 -15.046 1.00 97.25 89 SER A C 1
ATOM 693 O O . SER A 1 89 ? 17.092 2.248 -13.945 1.00 97.25 89 SER A O 1
ATOM 695 N N . MET A 1 90 ? 15.694 0.995 -15.157 1.00 98.12 90 MET A N 1
ATOM 696 C CA . MET A 1 90 ? 15.048 0.380 -14.000 1.00 98.12 90 MET A CA 1
ATOM 697 C C . MET A 1 90 ? 15.967 -0.600 -13.255 1.00 98.12 90 MET A C 1
ATOM 699 O O . MET A 1 90 ? 15.711 -0.926 -12.093 1.00 98.12 90 MET A O 1
ATOM 703 N N . GLU A 1 91 ? 17.067 -1.027 -13.878 1.00 97.88 91 GLU A N 1
ATOM 704 C CA . GLU A 1 91 ? 18.103 -1.855 -13.252 1.00 97.88 91 GLU A CA 1
ATOM 705 C C . GLU A 1 91 ? 19.125 -1.039 -12.432 1.00 97.88 91 GLU A C 1
ATOM 707 O O . GLU A 1 91 ? 19.923 -1.618 -11.686 1.00 97.88 91 GLU A O 1
ATOM 712 N N . GLU A 1 92 ? 19.104 0.298 -12.523 1.00 98.06 92 GLU A N 1
ATOM 713 C CA . GLU A 1 92 ? 20.006 1.171 -11.764 1.00 98.06 92 GLU A CA 1
ATOM 714 C C . GLU A 1 92 ? 19.781 1.018 -10.256 1.00 98.06 92 GLU A C 1
ATOM 716 O O . GLU A 1 92 ? 18.649 1.066 -9.775 1.00 98.06 92 GLU A O 1
ATOM 721 N N . ARG A 1 93 ? 20.876 0.812 -9.506 1.00 97.50 93 ARG A N 1
ATOM 722 C CA . ARG A 1 93 ? 20.878 0.580 -8.051 1.00 97.50 93 ARG A CA 1
ATOM 723 C C . ARG A 1 93 ? 21.129 1.861 -7.271 1.00 97.50 93 ARG A C 1
ATOM 725 O O . ARG A 1 93 ? 22.145 1.994 -6.593 1.00 97.50 93 ARG A O 1
ATOM 732 N N . ASP A 1 94 ? 20.199 2.792 -7.384 1.00 97.44 94 ASP A N 1
ATOM 733 C CA . ASP A 1 94 ? 20.294 4.131 -6.805 1.00 97.44 94 ASP A CA 1
ATOM 734 C C . ASP A 1 94 ? 19.160 4.458 -5.820 1.00 97.44 94 ASP A C 1
ATOM 736 O O . ASP A 1 94 ? 19.129 5.546 -5.245 1.00 97.44 94 ASP A O 1
ATOM 740 N N . VAL A 1 95 ? 18.275 3.499 -5.528 1.00 96.88 95 VAL A N 1
ATOM 741 C CA . VAL A 1 95 ? 17.179 3.683 -4.567 1.00 96.88 95 VAL A CA 1
ATOM 742 C C . VAL A 1 95 ? 17.576 3.160 -3.192 1.00 96.88 95 VAL A C 1
ATOM 744 O O . VAL A 1 95 ? 17.816 1.965 -3.017 1.00 96.88 95 VAL A O 1
ATOM 747 N N . TRP A 1 96 ? 17.618 4.032 -2.183 1.00 96.38 96 TRP A N 1
ATOM 748 C CA . TRP A 1 96 ? 17.869 3.613 -0.803 1.00 96.38 96 TRP A CA 1
ATOM 749 C C . TRP A 1 96 ? 16.661 2.869 -0.219 1.00 96.38 96 TRP A C 1
ATOM 751 O O . TRP A 1 96 ? 15.567 3.421 -0.104 1.00 96.38 96 TRP A O 1
ATOM 761 N N . SER A 1 97 ? 16.865 1.622 0.205 1.00 92.75 97 SER A N 1
ATOM 762 C CA . SER A 1 97 ? 15.832 0.821 0.862 1.00 92.75 97 SER A CA 1
ATOM 763 C C . SER A 1 97 ? 16.027 0.785 2.373 1.00 92.75 97 SER A C 1
ATOM 765 O O . SER A 1 97 ? 17.016 0.247 2.878 1.00 92.75 97 SER A O 1
ATOM 767 N N . TYR A 1 98 ? 15.034 1.278 3.115 1.00 88.25 98 TYR A N 1
ATOM 768 C CA . TYR A 1 98 ? 15.021 1.203 4.578 1.00 88.25 98 TYR A CA 1
ATOM 769 C C . TYR A 1 98 ? 14.813 -0.224 5.109 1.00 88.25 98 TYR A C 1
ATOM 771 O O . TYR A 1 98 ? 15.287 -0.533 6.202 1.00 88.25 98 TYR A O 1
ATOM 779 N N . SER A 1 99 ? 14.140 -1.102 4.354 1.00 86.12 99 SER A N 1
ATOM 780 C CA . SER A 1 99 ? 13.879 -2.486 4.777 1.00 86.12 99 SER A CA 1
ATOM 781 C C . SER A 1 99 ? 15.131 -3.361 4.698 1.00 86.12 99 SER A C 1
ATOM 783 O O . SER A 1 99 ? 15.364 -4.175 5.587 1.00 86.12 99 SER A O 1
ATOM 785 N N . SER A 1 100 ? 15.956 -3.166 3.666 1.00 88.19 100 SER A N 1
ATOM 786 C CA . SER A 1 100 ? 17.180 -3.941 3.426 1.00 88.19 100 SER A CA 1
ATOM 787 C C . SER A 1 100 ? 18.476 -3.187 3.751 1.00 88.19 100 SER A C 1
ATOM 789 O O . SER A 1 100 ? 19.550 -3.756 3.582 1.00 88.19 100 SER A O 1
ATOM 791 N N . ARG A 1 101 ? 18.392 -1.921 4.195 1.00 93.12 101 ARG A N 1
ATOM 792 C CA . ARG A 1 101 ? 19.524 -1.033 4.552 1.00 93.12 101 ARG A CA 1
ATOM 793 C C . ARG A 1 101 ? 20.631 -0.973 3.491 1.00 93.12 101 ARG A C 1
ATOM 795 O O . ARG A 1 101 ? 21.818 -0.973 3.809 1.00 93.12 101 ARG A O 1
ATOM 802 N N . ARG A 1 102 ? 20.234 -0.956 2.221 1.00 95.88 102 ARG A N 1
ATOM 803 C CA . ARG A 1 102 ? 21.139 -0.926 1.065 1.00 95.88 102 ARG A CA 1
ATOM 804 C C . ARG A 1 102 ? 20.469 -0.219 -0.105 1.00 95.88 102 ARG A C 1
ATOM 806 O O . ARG A 1 102 ? 19.239 -0.149 -0.152 1.00 95.88 102 ARG A O 1
ATOM 813 N N . TYR A 1 103 ? 21.275 0.231 -1.060 1.00 97.44 103 TYR A N 1
ATOM 814 C CA . TYR A 1 103 ? 20.769 0.645 -2.362 1.00 97.44 103 TYR A CA 1
ATOM 815 C C . TYR A 1 103 ? 20.282 -0.577 -3.152 1.00 97.44 103 TYR A C 1
ATOM 817 O O . TYR A 1 103 ? 20.978 -1.594 -3.238 1.00 97.44 103 TYR A O 1
ATOM 825 N N . ILE A 1 104 ? 19.067 -0.484 -3.683 1.00 97.62 104 ILE A N 1
ATOM 826 C CA . ILE A 1 104 ? 18.389 -1.509 -4.484 1.00 97.62 104 ILE A CA 1
ATOM 827 C C . ILE A 1 104 ? 18.085 -0.957 -5.873 1.00 97.62 104 ILE A C 1
ATOM 829 O O . ILE A 1 104 ? 18.148 0.256 -6.082 1.00 97.62 104 ILE A O 1
ATOM 833 N N . SER A 1 105 ? 17.771 -1.838 -6.826 1.00 98.00 105 SER A N 1
ATOM 834 C CA . SER A 1 105 ? 17.366 -1.371 -8.150 1.00 98.00 105 SER A CA 1
ATOM 835 C C . SER A 1 105 ? 15.991 -0.708 -8.117 1.00 98.00 105 SER A C 1
ATOM 837 O O . SER A 1 105 ? 15.147 -1.049 -7.280 1.00 98.00 105 SER A O 1
ATOM 839 N N . ARG A 1 106 ? 15.728 0.217 -9.044 1.00 97.94 106 ARG A N 1
ATOM 840 C CA . ARG A 1 106 ? 14.401 0.846 -9.179 1.00 97.94 106 ARG A CA 1
ATOM 841 C C . ARG A 1 106 ? 13.304 -0.196 -9.418 1.00 97.94 106 ARG A C 1
ATOM 843 O O . ARG A 1 106 ? 12.224 -0.088 -8.840 1.00 97.94 106 ARG A O 1
ATOM 850 N N . ILE A 1 107 ? 13.594 -1.257 -10.178 1.00 97.50 107 ILE A N 1
ATOM 851 C CA . ILE A 1 107 ? 12.667 -2.380 -10.379 1.00 97.50 107 ILE A CA 1
ATOM 852 C C . ILE A 1 107 ? 12.421 -3.187 -9.094 1.00 97.50 107 ILE A C 1
ATOM 854 O O . ILE A 1 107 ? 11.307 -3.655 -8.858 1.00 97.50 107 ILE A O 1
ATOM 858 N N . GLU A 1 108 ? 13.428 -3.339 -8.231 1.00 96.81 108 GLU A N 1
ATOM 859 C CA . GLU A 1 108 ? 13.260 -3.959 -6.910 1.00 96.81 108 GLU A CA 1
ATOM 860 C C . GLU A 1 108 ? 12.384 -3.072 -6.011 1.00 96.81 108 GLU A C 1
ATOM 862 O O . GLU A 1 108 ? 11.456 -3.570 -5.372 1.00 96.81 108 GLU A O 1
ATOM 867 N N . ALA A 1 109 ? 12.596 -1.753 -6.032 1.00 96.38 109 ALA A N 1
ATOM 868 C CA . ALA A 1 109 ? 11.767 -0.800 -5.299 1.00 96.38 109 ALA A CA 1
ATOM 869 C C . ALA A 1 109 ? 10.305 -0.816 -5.775 1.00 96.38 109 ALA A C 1
ATOM 871 O O . ALA A 1 109 ? 9.396 -0.860 -4.946 1.00 96.38 109 ALA A O 1
ATOM 872 N N . LEU A 1 110 ? 10.065 -0.872 -7.091 1.00 95.94 110 LEU A N 1
ATOM 873 C CA . LEU A 1 110 ? 8.721 -1.020 -7.652 1.00 95.94 110 LEU A CA 1
ATOM 874 C C . LEU A 1 110 ? 8.049 -2.306 -7.152 1.00 95.94 110 LEU A C 1
ATOM 876 O O . LEU A 1 110 ? 6.914 -2.264 -6.676 1.00 95.94 110 LEU A O 1
ATOM 880 N N . LYS A 1 111 ? 8.757 -3.443 -7.181 1.00 95.00 111 LYS A N 1
ATOM 881 C CA . LYS A 1 111 ? 8.245 -4.715 -6.642 1.00 95.00 111 LYS A CA 1
ATOM 882 C C . LYS A 1 111 ? 7.873 -4.597 -5.165 1.00 95.00 111 LYS A C 1
ATOM 884 O O . LYS A 1 111 ? 6.821 -5.099 -4.773 1.00 95.00 111 LYS A O 1
ATOM 889 N N . HIS A 1 112 ? 8.699 -3.923 -4.364 1.00 95.31 112 HIS A N 1
ATOM 890 C CA . HIS A 1 112 ? 8.420 -3.686 -2.947 1.00 95.31 112 HIS A CA 1
ATOM 891 C C . HIS A 1 112 ? 7.188 -2.803 -2.734 1.00 95.31 112 HIS A C 1
ATOM 893 O O . HIS A 1 112 ? 6.397 -3.090 -1.843 1.00 95.31 112 HIS A O 1
ATOM 899 N N . THR A 1 113 ? 6.979 -1.774 -3.555 1.00 93.75 113 THR A N 1
ATOM 900 C CA . THR A 1 113 ? 5.769 -0.940 -3.486 1.00 93.75 113 THR A CA 1
ATOM 901 C C . THR A 1 113 ? 4.516 -1.733 -3.852 1.00 93.75 113 THR A C 1
ATOM 903 O O . THR A 1 113 ? 3.493 -1.626 -3.177 1.00 93.75 113 THR A O 1
ATOM 906 N N . LEU A 1 114 ? 4.585 -2.558 -4.900 1.00 95.44 114 LEU A N 1
ATOM 907 C CA . LEU A 1 114 ? 3.429 -3.311 -5.388 1.00 95.44 114 LEU A CA 1
ATOM 908 C C . LEU A 1 114 ? 3.041 -4.467 -4.463 1.00 95.44 114 LEU A C 1
ATOM 910 O O . LEU A 1 114 ? 1.867 -4.606 -4.131 1.00 95.44 114 LEU A O 1
ATOM 914 N N . LYS A 1 115 ? 4.014 -5.280 -4.040 1.00 94.50 115 LYS A N 1
ATOM 915 C CA . LYS A 1 115 ? 3.779 -6.488 -3.230 1.00 94.50 115 LYS A CA 1
ATOM 916 C C . LYS A 1 115 ? 3.948 -6.286 -1.728 1.00 94.50 115 LYS A C 1
ATOM 918 O O . LYS A 1 115 ? 3.588 -7.170 -0.962 1.00 94.50 115 LYS A O 1
ATOM 923 N N . GLY A 1 116 ? 4.545 -5.176 -1.311 1.00 93.25 116 GLY A N 1
ATOM 924 C CA . GLY A 1 116 ? 4.953 -4.986 0.071 1.00 93.25 116 GLY A CA 1
ATOM 925 C C . GLY A 1 116 ? 6.246 -5.731 0.419 1.00 93.25 116 GLY A C 1
ATOM 926 O O . GLY A 1 116 ? 6.814 -6.486 -0.374 1.00 93.25 116 GLY A O 1
ATOM 927 N N . VAL A 1 117 ? 6.742 -5.483 1.631 1.00 91.69 117 VAL A N 1
ATOM 928 C CA . VAL A 1 117 ? 7.986 -6.053 2.179 1.00 91.69 117 VAL A CA 1
ATOM 929 C C . VAL A 1 117 ? 7.846 -6.284 3.677 1.00 91.69 117 VAL A C 1
ATOM 931 O O . VAL A 1 117 ? 7.210 -5.495 4.373 1.00 91.69 117 VAL A O 1
ATOM 934 N N . ASN A 1 118 ? 8.486 -7.337 4.193 1.00 88.00 118 ASN A N 1
ATOM 935 C CA . ASN A 1 118 ? 8.536 -7.659 5.627 1.00 88.00 118 ASN A CA 1
ATOM 936 C C . ASN A 1 118 ? 7.149 -7.704 6.298 1.00 88.00 118 ASN A C 1
ATOM 938 O O . ASN A 1 118 ? 6.956 -7.145 7.375 1.00 88.00 118 ASN A O 1
ATOM 942 N N . GLY A 1 119 ? 6.172 -8.330 5.635 1.00 83.69 119 GLY A N 1
ATOM 943 C CA . GLY A 1 119 ? 4.806 -8.472 6.150 1.00 83.69 119 GLY A CA 1
ATOM 944 C C . GLY A 1 119 ? 3.956 -7.199 6.092 1.00 83.69 119 GLY A C 1
ATOM 945 O O . GLY A 1 119 ? 2.810 -7.225 6.530 1.00 83.69 119 GLY A O 1
ATOM 946 N N . ARG A 1 120 ? 4.477 -6.090 5.549 1.00 87.69 120 ARG A N 1
ATOM 947 C CA . ARG A 1 120 ? 3.662 -4.914 5.219 1.00 87.69 120 ARG A CA 1
ATOM 948 C C . ARG A 1 120 ? 2.926 -5.158 3.909 1.00 87.69 120 ARG A C 1
ATOM 950 O O . ARG A 1 120 ? 3.548 -5.623 2.959 1.00 87.69 120 ARG A O 1
ATOM 957 N N . GLN A 1 121 ? 1.645 -4.803 3.874 1.00 91.12 121 GLN A N 1
ATOM 958 C CA . GLN A 1 121 ? 0.811 -4.870 2.674 1.00 91.12 121 GLN A CA 1
ATOM 959 C C . GLN A 1 121 ? 1.361 -3.961 1.571 1.00 91.12 121 GLN A C 1
ATOM 961 O O . GLN A 1 121 ? 1.799 -2.837 1.839 1.00 91.12 121 GLN A O 1
ATOM 966 N N . GLY A 1 122 ? 1.355 -4.470 0.340 1.00 92.75 122 GLY A N 1
ATOM 967 C CA . GLY A 1 122 ? 1.681 -3.693 -0.853 1.00 92.75 122 GLY A CA 1
ATOM 968 C C . GLY A 1 122 ? 0.474 -2.960 -1.429 1.00 92.75 122 GLY A C 1
ATOM 969 O O . GLY A 1 122 ? -0.662 -3.165 -1.005 1.00 92.75 122 GLY A O 1
ATOM 970 N N . LEU A 1 123 ? 0.704 -2.132 -2.449 1.00 94.12 123 LEU A N 1
ATOM 971 C CA . LEU A 1 123 ? -0.373 -1.441 -3.163 1.00 94.12 123 LEU A CA 1
ATOM 972 C C . LEU A 1 123 ? -1.405 -2.417 -3.758 1.00 94.12 123 LEU A C 1
ATOM 974 O O . LEU A 1 123 ? -2.595 -2.115 -3.746 1.00 94.12 123 LEU A O 1
ATOM 978 N N . ILE A 1 124 ? -0.967 -3.588 -4.237 1.00 94.38 124 ILE A N 1
ATOM 979 C CA . ILE A 1 124 ? -1.861 -4.622 -4.782 1.00 94.38 124 ILE A CA 1
ATOM 980 C C . ILE A 1 124 ? -2.811 -5.135 -3.697 1.00 94.38 124 ILE A C 1
ATOM 982 O O . ILE A 1 124 ? -4.016 -5.189 -3.925 1.00 94.38 124 ILE A O 1
ATOM 986 N N . ASP A 1 125 ? -2.284 -5.454 -2.514 1.00 91.94 125 ASP A N 1
ATOM 987 C CA . ASP A 1 125 ? -3.091 -5.946 -1.393 1.00 91.94 125 ASP A CA 1
ATOM 988 C C . ASP A 1 125 ? -4.080 -4.877 -0.918 1.00 91.94 125 ASP A C 1
ATOM 990 O O . ASP A 1 125 ? -5.228 -5.184 -0.612 1.00 91.94 125 ASP A O 1
ATOM 994 N N . THR A 1 126 ? -3.659 -3.610 -0.909 1.00 90.75 126 THR A N 1
ATOM 995 C CA . THR A 1 126 ? -4.528 -2.480 -0.562 1.00 90.75 126 THR A CA 1
ATOM 996 C C . THR A 1 126 ? -5.674 -2.324 -1.562 1.00 90.75 126 THR A C 1
ATOM 998 O O . THR A 1 126 ? -6.823 -2.191 -1.146 1.00 90.75 126 THR A O 1
ATOM 1001 N N . ILE A 1 127 ? -5.399 -2.381 -2.871 1.00 89.69 127 ILE A N 1
ATOM 1002 C CA . ILE A 1 127 ? -6.439 -2.286 -3.911 1.00 89.69 127 ILE A CA 1
ATOM 1003 C C . ILE A 1 127 ? -7.396 -3.478 -3.818 1.00 89.69 127 ILE A C 1
ATOM 1005 O O . ILE A 1 127 ? -8.608 -3.284 -3.829 1.00 89.69 127 ILE A O 1
ATOM 1009 N N . LEU A 1 128 ? -6.869 -4.696 -3.693 1.00 91.25 128 LEU A N 1
ATOM 1010 C CA . LEU A 1 128 ? -7.663 -5.930 -3.673 1.00 91.25 128 LEU A CA 1
ATOM 1011 C C . LEU A 1 128 ? -8.273 -6.250 -2.299 1.00 91.25 128 LEU A C 1
ATOM 1013 O O . LEU A 1 128 ? -8.978 -7.249 -2.162 1.00 91.25 128 LEU A O 1
ATOM 1017 N N . SER A 1 129 ? -8.048 -5.404 -1.288 1.00 89.69 129 SER A N 1
ATOM 1018 C CA . SER A 1 129 ? -8.724 -5.507 0.013 1.00 89.69 129 SER A CA 1
ATOM 1019 C C . SER A 1 129 ? -10.247 -5.370 -0.117 1.00 89.69 129 SER A C 1
ATOM 1021 O O . SER A 1 129 ? -10.989 -5.970 0.661 1.00 89.69 129 SER A O 1
ATOM 1023 N N . ASN A 1 130 ? -10.718 -4.655 -1.147 1.00 86.25 130 ASN A N 1
ATOM 1024 C CA . ASN A 1 130 ? -12.093 -4.727 -1.618 1.00 86.25 130 ASN A CA 1
ATOM 1025 C C . ASN A 1 130 ? -12.198 -5.789 -2.724 1.00 86.25 130 ASN A C 1
ATOM 1027 O O . ASN A 1 130 ? -11.678 -5.610 -3.822 1.00 86.25 130 ASN A O 1
ATOM 1031 N N . SER A 1 131 ? -12.930 -6.870 -2.442 1.00 87.00 131 SER A N 1
ATOM 1032 C CA . SER A 1 131 ? -13.139 -7.998 -3.367 1.00 87.00 131 SER A CA 1
ATOM 1033 C C . SER A 1 131 ? -13.781 -7.633 -4.710 1.00 87.00 131 SER A C 1
ATOM 1035 O O . SER A 1 131 ? -13.724 -8.434 -5.640 1.00 87.00 131 SER A O 1
ATOM 1037 N N . GLN A 1 132 ? -14.420 -6.464 -4.809 1.00 89.12 132 GLN A N 1
ATOM 1038 C CA . GLN A 1 132 ? -15.029 -5.996 -6.052 1.00 89.12 132 GLN A CA 1
ATOM 1039 C C . GLN A 1 132 ? -14.040 -5.239 -6.945 1.00 89.12 132 GLN A C 1
ATOM 1041 O O . GLN A 1 132 ? -14.293 -5.092 -8.140 1.00 89.12 132 GLN A O 1
ATOM 1046 N N . ASN A 1 133 ? -12.913 -4.776 -6.397 1.00 91.25 133 ASN A N 1
ATOM 1047 C CA . ASN A 1 133 ? -11.905 -4.072 -7.177 1.00 91.25 133 ASN A CA 1
ATOM 1048 C C . ASN A 1 133 ? -11.236 -5.016 -8.178 1.00 91.25 133 ASN A C 1
ATOM 1050 O O . ASN A 1 133 ? -10.980 -6.190 -7.895 1.00 91.25 133 ASN A O 1
ATOM 1054 N N . ARG A 1 134 ? -10.903 -4.478 -9.350 1.00 93.69 134 ARG A N 1
ATOM 1055 C CA . ARG A 1 134 ? -10.178 -5.190 -10.402 1.00 93.69 134 ARG A CA 1
ATOM 1056 C C . ARG A 1 134 ? -8.851 -4.498 -10.658 1.00 93.69 134 ARG A C 1
ATOM 1058 O O . ARG A 1 134 ? -8.748 -3.274 -10.647 1.00 93.69 134 ARG A O 1
ATOM 1065 N N . LEU A 1 135 ? -7.825 -5.301 -10.902 1.00 94.44 135 LEU A N 1
ATOM 1066 C CA . LEU A 1 135 ? -6.471 -4.832 -11.150 1.00 94.44 135 LEU A CA 1
ATOM 1067 C C . LEU A 1 135 ? -5.925 -5.485 -12.418 1.00 94.44 135 LEU A C 1
ATOM 1069 O O . LEU A 1 135 ? -5.958 -6.707 -12.552 1.00 94.44 135 LEU A O 1
ATOM 1073 N N . SER A 1 136 ? -5.366 -4.667 -13.303 1.00 95.00 136 SER A N 1
ATOM 1074 C CA . SER A 1 136 ? -4.529 -5.094 -14.421 1.00 95.00 136 SER A CA 1
ATOM 1075 C C . SER A 1 136 ? -3.158 -4.437 -14.314 1.00 95.00 136 SER A C 1
ATOM 1077 O O . SER A 1 136 ? -3.037 -3.309 -13.837 1.00 95.00 136 SER A O 1
ATOM 1079 N N . ILE A 1 137 ? -2.122 -5.133 -14.773 1.00 92.94 137 ILE A N 1
ATOM 1080 C CA . ILE A 1 137 ? -0.750 -4.620 -14.825 1.00 92.94 137 ILE A CA 1
ATOM 1081 C C . ILE A 1 137 ? -0.240 -4.805 -16.252 1.00 92.94 137 ILE A C 1
ATOM 1083 O O . ILE A 1 137 ? -0.430 -5.879 -16.826 1.00 92.94 137 ILE A O 1
ATOM 1087 N N . VAL A 1 138 ? 0.363 -3.756 -16.808 1.00 89.81 138 VAL A N 1
ATOM 1088 C CA . VAL A 1 138 ? 0.923 -3.689 -18.163 1.00 89.81 138 VAL A CA 1
ATOM 1089 C C . VAL A 1 138 ? 2.389 -3.303 -18.080 1.00 89.81 138 VAL A C 1
ATOM 1091 O O . VAL A 1 138 ? 2.691 -2.336 -17.343 1.00 89.81 138 VAL A O 1
#

Foldseek 3Di:
DDPPPPVVVVVVVVVVVVVVVVCCVVVPPPPPPPPPDPPPFDKDWDWDWAADPPDPPDIDIDIDIDTPPDPPVPPDAAEEEAEDDPPPQQQDQQDQDPQVRGGGGNVVVVVCQQQNDPPDHHPVCVNCVPVRYHYHYD

Organism: Streptococcus pneumoniae (NCBI:txid1313)

InterPro domains:
  IPR036465 von Willebrand factor A-like domain superfamily [G3DSA:3.40.50.410] (68-138)
  IPR036465 von Willebrand factor A-like domain superfamily [SSF53300] (74-115)